Protein AF-K0TAA3-F1 (afdb_monomer)

Radius of gyration: 16.88 Å; Cα contacts (8 Å, |Δi|>4): 228; chains: 1; bounding box: 40×30×52 Å

Mean predicted aligned error: 7.34 Å

Structure (mmCIF, N/CA/C/O backbone):
data_AF-K0TAA3-F1
#
_entry.id   AF-K0TAA3-F1
#
loop_
_atom_site.group_PDB
_atom_site.id
_atom_site.type_symbol
_atom_site.label_atom_id
_atom_site.label_alt_id
_atom_site.label_comp_id
_atom_site.label_asym_id
_atom_site.label_entity_id
_atom_site.label_seq_id
_atom_site.pdbx_PDB_ins_code
_atom_site.Cartn_x
_atom_site.Cartn_y
_atom_site.Cartn_z
_atom_site.occupancy
_atom_site.B_iso_or_equiv
_atom_site.auth_seq_id
_atom_site.auth_comp_id
_atom_site.auth_asym_id
_atom_site.auth_atom_id
_atom_site.pdbx_PDB_model_num
ATOM 1 N N . MET A 1 1 ? 3.401 -9.606 -0.249 1.00 56.94 1 MET A N 1
ATOM 2 C CA . MET A 1 1 ? 2.673 -8.506 -0.914 1.00 56.94 1 MET A CA 1
ATOM 3 C C . MET A 1 1 ? 1.680 -9.134 -1.878 1.00 56.94 1 MET A C 1
ATOM 5 O O . MET A 1 1 ? 2.096 -9.974 -2.667 1.00 56.94 1 MET A O 1
ATOM 9 N N . SER A 1 2 ? 0.386 -8.831 -1.753 1.00 67.56 2 SER A N 1
ATOM 10 C CA . SER A 1 2 ? -0.651 -9.398 -2.630 1.00 67.56 2 SER A CA 1
ATOM 11 C C . SER A 1 2 ? -0.690 -8.678 -3.991 1.00 67.56 2 SER A C 1
ATOM 13 O O . SER A 1 2 ? -0.199 -7.553 -4.103 1.00 67.56 2 SER A O 1
ATOM 15 N N . ALA A 1 3 ? -1.288 -9.289 -5.022 1.00 72.00 3 ALA A N 1
ATOM 16 C CA . ALA A 1 3 ? -1.453 -8.650 -6.337 1.00 72.00 3 ALA A CA 1
ATOM 17 C C . ALA A 1 3 ? -2.306 -7.366 -6.267 1.00 72.00 3 ALA A C 1
ATOM 19 O O . ALA A 1 3 ? -2.017 -6.388 -6.953 1.00 72.00 3 ALA A O 1
ATOM 20 N N . SER A 1 4 ? -3.310 -7.338 -5.387 1.00 70.81 4 SER A N 1
ATOM 21 C CA . SER A 1 4 ? -4.139 -6.155 -5.133 1.00 70.81 4 SER A CA 1
ATOM 22 C C . SER A 1 4 ? -3.313 -5.013 -4.539 1.00 70.81 4 SER A C 1
ATOM 24 O O . SER A 1 4 ? -3.381 -3.885 -5.016 1.00 70.81 4 SER A O 1
ATOM 26 N N . THR A 1 5 ? -2.474 -5.323 -3.546 1.00 76.44 5 THR A N 1
ATOM 27 C CA . THR A 1 5 ? -1.552 -4.367 -2.913 1.00 76.44 5 THR A CA 1
ATOM 28 C C . THR A 1 5 ? -0.568 -3.788 -3.926 1.00 76.44 5 THR A C 1
ATOM 30 O O . THR A 1 5 ? -0.283 -2.595 -3.902 1.00 76.44 5 THR A O 1
ATOM 33 N N . LEU A 1 6 ? -0.071 -4.619 -4.851 1.00 79.75 6 LEU A N 1
ATOM 34 C CA . LEU A 1 6 ? 0.809 -4.158 -5.917 1.00 79.75 6 LEU A CA 1
ATOM 35 C C . LEU A 1 6 ? 0.118 -3.058 -6.729 1.00 79.75 6 LEU A C 1
ATOM 37 O O . LEU A 1 6 ? 0.614 -1.939 -6.756 1.00 79.75 6 LEU A O 1
ATOM 41 N N . LEU A 1 7 ? -1.053 -3.332 -7.306 1.00 81.12 7 LEU A N 1
ATOM 42 C CA . LEU A 1 7 ? -1.786 -2.364 -8.129 1.00 81.12 7 LEU A CA 1
ATOM 43 C C . LEU A 1 7 ? -2.134 -1.078 -7.361 1.00 81.12 7 LEU A C 1
ATOM 45 O O . LEU A 1 7 ? -1.919 0.025 -7.864 1.00 81.12 7 LEU A O 1
ATOM 49 N N . LEU A 1 8 ? -2.629 -1.210 -6.129 1.00 81.94 8 LEU A N 1
ATOM 50 C CA . LEU A 1 8 ? -3.024 -0.071 -5.298 1.00 81.94 8 LEU A CA 1
ATOM 51 C C . LEU A 1 8 ? -1.825 0.799 -4.896 1.00 81.94 8 LEU A C 1
ATOM 53 O O . LEU A 1 8 ? -1.951 2.023 -4.854 1.00 81.94 8 LEU A O 1
ATOM 57 N N . SER A 1 9 ? -0.644 0.206 -4.687 1.00 80.44 9 SER A N 1
ATOM 58 C CA . SER A 1 9 ? 0.588 0.954 -4.402 1.00 80.44 9 SER A CA 1
ATOM 59 C C . SER A 1 9 ? 1.057 1.844 -5.562 1.00 80.44 9 SER A C 1
ATOM 61 O O . SER A 1 9 ? 1.740 2.836 -5.319 1.00 80.44 9 SER A O 1
ATOM 63 N N . TRP A 1 10 ? 0.657 1.535 -6.800 1.00 84.12 10 TRP A N 1
ATOM 64 C CA . TRP A 1 10 ? 0.881 2.360 -7.999 1.00 84.12 10 TRP A CA 1
ATOM 65 C C . TRP A 1 10 ? -0.264 3.347 -8.274 1.00 84.12 10 TRP A C 1
ATOM 67 O O . TRP A 1 10 ? -0.321 3.952 -9.341 1.00 84.12 10 TRP A O 1
ATOM 77 N N . GLY A 1 11 ? -1.198 3.507 -7.333 1.00 81.31 11 GLY A N 1
ATOM 78 C CA . GLY A 1 11 ? -2.302 4.453 -7.469 1.00 81.31 11 GLY A CA 1
ATOM 79 C C . GLY A 1 11 ? -3.459 3.960 -8.338 1.00 81.31 11 GLY A C 1
ATOM 80 O O . GLY A 1 11 ? -4.275 4.782 -8.756 1.00 81.31 11 GLY A O 1
ATOM 81 N N . ALA A 1 12 ? -3.576 2.650 -8.597 1.00 81.25 12 ALA A N 1
ATOM 82 C CA . ALA A 1 12 ? -4.700 2.103 -9.357 1.00 81.25 12 ALA A CA 1
ATOM 83 C C . ALA A 1 12 ? -6.052 2.551 -8.765 1.00 81.25 12 ALA A C 1
ATOM 85 O O . ALA A 1 12 ? -6.348 2.325 -7.591 1.00 81.25 12 ALA A O 1
ATOM 86 N N . GLY A 1 13 ? -6.877 3.188 -9.597 1.00 64.94 13 GLY A N 1
ATOM 87 C CA . GLY A 1 13 ? -8.195 3.718 -9.239 1.00 64.94 13 GLY A CA 1
ATOM 88 C C . GLY A 1 13 ? -9.339 2.813 -9.686 1.00 64.94 13 GLY A C 1
ATOM 89 O O . GLY A 1 13 ? -10.275 3.293 -10.319 1.00 64.94 13 GLY A O 1
ATOM 90 N N . CYS A 1 14 ? -9.254 1.500 -9.436 1.00 58.62 14 CYS A N 1
ATOM 91 C CA . CYS A 1 14 ? -10.382 0.603 -9.718 1.00 58.62 14 CYS A CA 1
ATOM 92 C C . CYS A 1 14 ? -11.631 1.103 -8.971 1.00 58.62 14 CYS A C 1
ATOM 94 O O . CYS A 1 14 ? -11.485 1.691 -7.901 1.00 58.62 14 CYS A O 1
ATOM 96 N N . SER A 1 15 ? -12.842 0.871 -9.498 1.00 65.50 15 SER A N 1
ATOM 97 C CA . SER A 1 15 ? -14.088 1.176 -8.780 1.00 65.50 15 SER A CA 1
ATOM 98 C C . SER A 1 15 ? -14.136 0.340 -7.498 1.00 65.50 15 SER A C 1
ATOM 100 O O . SER A 1 15 ? -14.584 -0.814 -7.516 1.00 65.50 15 SER A O 1
ATOM 102 N N . THR A 1 16 ? -13.604 0.903 -6.416 1.00 68.62 16 THR A N 1
ATOM 103 C CA . THR A 1 16 ? -13.338 0.227 -5.145 1.00 68.62 16 THR A CA 1
ATOM 104 C C . THR A 1 16 ? -14.608 -0.392 -4.589 1.00 68.62 16 THR A C 1
ATOM 106 O O . THR A 1 16 ? -14.572 -1.527 -4.140 1.00 68.62 16 THR A O 1
ATOM 109 N N . GLU A 1 17 ? -15.752 0.267 -4.775 1.00 74.56 17 GLU A N 1
ATOM 110 C CA . GLU A 1 17 ? -17.078 -0.213 -4.374 1.00 74.56 17 GLU A CA 1
ATOM 111 C C . GLU A 1 17 ? -17.454 -1.565 -5.003 1.00 74.56 17 GLU A C 1
ATOM 113 O O . GLU A 1 17 ? -17.887 -2.488 -4.309 1.00 74.56 17 GLU A O 1
ATOM 118 N N . LYS A 1 18 ? -17.260 -1.724 -6.321 1.00 82.25 18 LYS A N 1
ATOM 119 C CA . LYS A 1 18 ? -17.563 -2.991 -7.011 1.00 82.25 18 LYS A CA 1
ATOM 120 C C . LYS A 1 18 ? -16.592 -4.085 -6.580 1.00 82.25 18 LYS A C 1
ATOM 122 O O . LYS A 1 18 ? -17.012 -5.213 -6.335 1.00 82.25 18 LYS A O 1
ATOM 127 N N . ALA A 1 19 ? -15.307 -3.749 -6.464 1.00 82.94 19 ALA A N 1
ATOM 128 C CA . ALA A 1 19 ? -14.276 -4.694 -6.050 1.00 82.94 19 ALA A CA 1
ATOM 129 C C . ALA A 1 19 ? -14.473 -5.156 -4.593 1.00 82.94 19 ALA A C 1
ATOM 131 O O . ALA A 1 19 ? -14.373 -6.350 -4.315 1.00 82.94 19 ALA A O 1
ATOM 132 N N . ALA A 1 20 ? -14.827 -4.241 -3.688 1.00 85.62 20 ALA A N 1
ATOM 133 C CA . ALA A 1 20 ? -15.143 -4.533 -2.295 1.00 85.62 20 ALA A CA 1
ATOM 134 C C . ALA A 1 20 ? -16.411 -5.386 -2.182 1.00 85.62 20 ALA A C 1
ATOM 136 O O . ALA A 1 20 ? -16.423 -6.375 -1.452 1.00 85.62 20 ALA A O 1
ATOM 137 N N . SER A 1 21 ? -17.458 -5.072 -2.953 1.00 87.50 21 SER A N 1
ATOM 138 C CA . SER A 1 21 ? -18.682 -5.882 -3.004 1.00 87.50 21 SER A CA 1
ATOM 139 C C . SER A 1 21 ? -18.395 -7.327 -3.428 1.00 87.50 21 SER A C 1
ATOM 141 O O . SER A 1 21 ? -18.768 -8.264 -2.720 1.00 87.50 21 SER A O 1
ATOM 143 N N . VAL A 1 22 ? -17.638 -7.521 -4.515 1.00 89.31 22 VAL A N 1
ATOM 144 C CA . VAL A 1 22 ? -17.210 -8.858 -4.960 1.00 89.31 22 VAL A CA 1
ATOM 145 C C . VAL A 1 22 ? -16.366 -9.552 -3.889 1.00 89.31 22 VAL A C 1
ATOM 147 O O . VAL A 1 22 ? -16.587 -10.727 -3.605 1.00 89.31 22 VAL A O 1
ATOM 150 N N . ALA A 1 23 ? -15.436 -8.836 -3.249 1.00 89.44 23 ALA A N 1
ATOM 151 C CA . ALA A 1 23 ? -14.621 -9.392 -2.174 1.00 89.44 23 ALA A CA 1
ATOM 152 C C . ALA A 1 23 ? -15.481 -9.903 -1.004 1.00 89.44 23 ALA A C 1
ATOM 154 O O . ALA A 1 23 ? -15.246 -11.020 -0.545 1.00 89.44 23 ALA A O 1
ATOM 155 N N . ARG A 1 24 ? -16.519 -9.161 -0.583 1.00 92.19 24 ARG A N 1
ATOM 156 C CA . ARG A 1 24 ? -17.460 -9.607 0.464 1.00 92.19 24 ARG A CA 1
ATOM 157 C C . ARG A 1 24 ? -18.240 -10.851 0.048 1.00 92.19 24 ARG A C 1
ATOM 159 O O . ARG A 1 24 ? -18.312 -11.794 0.828 1.00 92.19 24 ARG A O 1
ATOM 166 N N . VAL A 1 25 ? -18.770 -10.888 -1.178 1.00 93.19 25 VAL A N 1
ATOM 167 C CA . VAL A 1 25 ? -19.497 -12.062 -1.704 1.00 93.19 25 VAL A CA 1
ATOM 168 C C . VAL A 1 25 ? -18.602 -13.305 -1.727 1.00 93.19 25 VAL A C 1
ATOM 170 O O . VAL A 1 25 ? -19.052 -14.403 -1.417 1.00 93.19 25 VAL A O 1
ATOM 173 N N . CYS A 1 26 ? -17.314 -13.138 -2.029 1.00 91.44 26 CYS A N 1
ATOM 174 C CA . CYS A 1 26 ? -16.328 -14.217 -1.981 1.00 91.44 26 CYS A CA 1
ATOM 175 C C . CYS A 1 26 ? -15.791 -14.524 -0.567 1.00 91.44 26 CYS A C 1
ATOM 177 O O . CYS A 1 26 ? -14.852 -15.311 -0.449 1.00 91.44 26 CYS A O 1
ATOM 179 N N . GLY A 1 27 ? -16.316 -13.895 0.491 1.00 91.44 27 GLY A N 1
ATOM 180 C CA . GLY A 1 27 ? -15.871 -14.093 1.876 1.00 91.44 27 GLY A CA 1
ATOM 181 C C . GLY A 1 27 ? -14.498 -13.493 2.210 1.00 91.44 27 GLY A C 1
ATOM 182 O O . GLY A 1 27 ? -13.913 -13.822 3.238 1.00 91.44 27 GLY A O 1
ATOM 183 N N . LYS A 1 28 ? -13.958 -12.611 1.361 1.00 89.94 28 LYS A N 1
ATOM 184 C CA . LYS A 1 28 ? -12.665 -11.932 1.554 1.00 89.94 28 LYS A CA 1
ATOM 185 C C . LYS A 1 28 ? -12.855 -10.598 2.278 1.00 89.94 28 LYS A C 1
ATOM 187 O O . LYS A 1 28 ? -12.633 -9.534 1.701 1.00 89.94 28 LYS A O 1
ATOM 192 N N . TYR A 1 29 ? -13.279 -10.661 3.536 1.00 90.06 29 TYR A N 1
ATOM 193 C CA . TYR A 1 29 ? -13.631 -9.476 4.328 1.00 90.06 29 TYR A CA 1
ATOM 194 C C . TYR A 1 29 ? -12.455 -8.523 4.562 1.00 90.06 29 TYR A C 1
ATOM 196 O O . TYR A 1 29 ? -12.627 -7.320 4.414 1.00 90.06 29 TYR A O 1
ATOM 204 N N . GLU A 1 30 ? -11.252 -9.039 4.829 1.00 88.06 30 GLU A N 1
ATOM 205 C CA . GLU A 1 30 ? -10.049 -8.206 4.995 1.00 88.06 30 GLU A CA 1
ATOM 206 C C . GLU A 1 30 ? -9.759 -7.372 3.741 1.00 88.06 30 GLU A C 1
ATOM 208 O O . GLU A 1 30 ? -9.522 -6.170 3.825 1.00 88.06 30 GLU A O 1
ATOM 213 N N . LEU A 1 31 ? -9.853 -7.992 2.559 1.00 87.38 31 LEU A N 1
ATOM 214 C CA . LEU A 1 31 ? -9.668 -7.298 1.286 1.00 87.38 31 LEU A CA 1
ATOM 215 C C . LEU A 1 31 ? -10.790 -6.288 1.025 1.00 87.38 31 LEU A C 1
ATOM 217 O O . LEU A 1 31 ? -10.520 -5.222 0.483 1.00 87.38 31 LEU A O 1
ATOM 221 N N . ALA A 1 32 ? -12.033 -6.605 1.392 1.00 90.31 32 ALA A N 1
ATOM 222 C CA . ALA A 1 32 ? -13.142 -5.667 1.267 1.00 90.31 32 ALA A CA 1
ATOM 223 C C . ALA A 1 32 ? -12.922 -4.426 2.143 1.00 90.31 32 ALA A C 1
ATOM 225 O O . ALA A 1 32 ? -12.941 -3.318 1.620 1.00 90.31 32 ALA A O 1
ATOM 226 N N . ASN A 1 33 ? -12.603 -4.623 3.425 1.00 90.81 33 ASN A N 1
ATOM 227 C CA . ASN A 1 33 ? -12.309 -3.541 4.366 1.00 90.81 33 ASN A CA 1
ATOM 228 C C . ASN A 1 33 ? -11.135 -2.682 3.882 1.00 90.81 33 ASN A C 1
ATOM 230 O O . ASN A 1 33 ? -11.181 -1.457 3.961 1.00 90.81 33 ASN A O 1
ATOM 234 N N . LEU A 1 34 ? -10.097 -3.323 3.337 1.00 89.31 34 LEU A N 1
ATOM 235 C CA . LEU A 1 34 ? -8.962 -2.633 2.740 1.00 89.31 34 LEU A CA 1
ATOM 236 C C . LEU A 1 34 ? -9.394 -1.756 1.555 1.00 89.31 34 LEU A C 1
ATOM 238 O O . LEU A 1 34 ? -8.986 -0.604 1.470 1.00 89.31 34 LEU A O 1
ATOM 242 N N . LEU A 1 35 ? -10.232 -2.281 0.659 1.00 88.31 35 LEU A N 1
ATOM 243 C CA . LEU A 1 35 ? -10.714 -1.560 -0.524 1.00 88.31 35 LEU A CA 1
ATOM 244 C C . LEU A 1 35 ? -11.693 -0.424 -0.193 1.00 88.31 35 LEU A C 1
ATOM 246 O O . LEU A 1 35 ? -11.730 0.554 -0.935 1.00 88.31 35 LEU A O 1
ATOM 250 N N . ASP A 1 36 ? -12.479 -0.547 0.880 1.00 89.19 36 ASP A N 1
ATOM 251 C CA . ASP A 1 36 ? -13.381 0.517 1.343 1.00 89.19 36 ASP A CA 1
ATOM 252 C C . ASP A 1 36 ? -12.623 1.670 2.017 1.00 89.19 36 ASP A C 1
ATOM 254 O O . ASP A 1 36 ? -13.100 2.804 2.046 1.00 89.19 36 ASP A O 1
ATOM 258 N N . SER A 1 37 ? -11.450 1.381 2.584 1.00 90.56 37 SER A N 1
ATOM 259 C CA . SER A 1 37 ? -10.626 2.371 3.271 1.00 90.56 37 SER A CA 1
ATOM 260 C C . SER A 1 37 ? -9.858 3.260 2.285 1.00 90.56 37 SER A C 1
ATOM 262 O O . SER A 1 37 ? -9.405 2.810 1.232 1.00 90.56 37 SER A O 1
ATOM 264 N N . GLU A 1 38 ? -9.661 4.534 2.633 1.00 90.50 38 GLU A N 1
ATOM 265 C CA . GLU A 1 38 ? -9.013 5.508 1.743 1.00 90.50 38 GLU A CA 1
ATOM 266 C C . GLU A 1 38 ? -7.579 5.101 1.364 1.00 90.50 38 GLU A C 1
ATOM 268 O O . GLU A 1 38 ? -7.176 5.215 0.199 1.00 90.50 38 GLU A O 1
ATOM 273 N N . LEU A 1 39 ? -6.812 4.612 2.344 1.00 92.81 39 LEU A N 1
ATOM 274 C CA . LEU A 1 39 ? -5.386 4.314 2.199 1.00 92.81 39 LEU A CA 1
ATOM 275 C C . LEU A 1 39 ? -5.085 2.821 2.048 1.00 92.81 39 LEU A C 1
ATOM 277 O O . LEU A 1 39 ? -3.932 2.458 1.822 1.00 92.81 39 LEU A O 1
ATOM 281 N N . GLY A 1 40 ? -6.089 1.949 2.138 1.00 91.25 40 GLY A N 1
ATOM 282 C CA . GLY A 1 40 ? -5.880 0.508 2.113 1.00 91.25 40 GLY A CA 1
ATOM 283 C C . GLY A 1 40 ? -5.229 0.020 0.821 1.00 91.25 40 GLY A C 1
ATOM 284 O O . GLY A 1 40 ? -5.610 0.378 -0.292 1.00 91.25 40 GLY A O 1
ATOM 285 N N . GLY A 1 41 ? -4.187 -0.791 0.975 1.00 88.69 41 GLY A N 1
ATOM 286 C CA . GLY A 1 41 ? -3.355 -1.322 -0.099 1.00 88.69 41 GLY A CA 1
ATOM 287 C C . GLY A 1 41 ? -2.444 -0.287 -0.759 1.00 88.69 41 GLY A C 1
ATOM 288 O O . GLY A 1 41 ? -1.615 -0.661 -1.590 1.00 88.69 41 GLY A O 1
ATOM 289 N N . ARG A 1 42 ? -2.572 1.000 -0.417 1.00 90.81 42 ARG A N 1
ATOM 290 C CA . ARG A 1 42 ? -1.788 2.076 -1.020 1.00 90.81 42 ARG A CA 1
ATOM 291 C C . ARG A 1 42 ? -0.440 2.221 -0.335 1.00 90.81 42 ARG A C 1
ATOM 293 O O . ARG A 1 42 ? -0.249 1.879 0.835 1.00 90.81 42 ARG A O 1
ATOM 300 N N . ARG A 1 43 ? 0.498 2.797 -1.082 1.00 93.25 43 ARG A N 1
ATOM 301 C CA . ARG A 1 43 ? 1.766 3.258 -0.531 1.00 93.25 43 ARG A CA 1
ATOM 302 C C . ARG A 1 43 ? 1.573 4.631 0.104 1.00 93.25 43 ARG A C 1
ATOM 304 O O . ARG A 1 43 ? 0.919 5.513 -0.455 1.00 93.25 43 ARG A O 1
ATOM 311 N N . CYS A 1 44 ? 2.143 4.788 1.286 1.00 94.88 44 CYS A N 1
ATOM 312 C CA . CYS A 1 44 ? 2.036 5.976 2.111 1.00 94.88 44 CYS A CA 1
ATOM 313 C C . CYS A 1 44 ? 3.413 6.400 2.623 1.00 94.88 44 CYS A C 1
ATOM 315 O O . CYS A 1 44 ? 4.347 5.603 2.724 1.00 94.88 44 CYS A O 1
ATOM 317 N N . GLU A 1 45 ? 3.521 7.668 2.981 1.00 95.06 45 GLU A N 1
ATOM 318 C CA . GLU A 1 45 ? 4.606 8.236 3.763 1.00 95.06 45 GLU A CA 1
ATOM 319 C C . GLU A 1 45 ? 4.132 8.435 5.203 1.00 95.06 45 GLU A C 1
ATOM 321 O O . GLU A 1 45 ? 3.023 8.924 5.429 1.00 95.06 45 GLU A O 1
ATOM 326 N N . ILE A 1 46 ? 4.963 8.049 6.170 1.00 96.38 46 ILE A N 1
ATOM 327 C CA . ILE A 1 46 ? 4.675 8.264 7.589 1.00 96.38 46 ILE A CA 1
ATOM 328 C C . ILE A 1 46 ? 4.934 9.736 7.913 1.00 96.38 46 ILE A C 1
ATOM 330 O O . ILE A 1 46 ? 6.018 10.259 7.647 1.00 96.38 46 ILE A O 1
ATOM 334 N N . VAL A 1 47 ? 3.941 10.392 8.506 1.00 96.75 47 VAL A N 1
ATOM 335 C CA . VAL A 1 47 ? 3.988 11.802 8.899 1.00 96.75 47 VAL A CA 1
ATOM 336 C C . VAL A 1 47 ? 3.501 11.979 10.336 1.00 96.75 47 VAL A C 1
ATOM 338 O O . VAL A 1 47 ? 2.741 11.166 10.855 1.00 96.75 47 VAL A O 1
ATOM 341 N N . ASN A 1 48 ? 3.917 13.065 10.990 1.00 95.44 48 ASN A N 1
ATOM 342 C CA . ASN A 1 48 ? 3.410 13.482 12.304 1.00 95.44 48 ASN A CA 1
ATOM 343 C C . ASN A 1 48 ? 3.481 12.409 13.415 1.00 95.44 48 ASN A C 1
ATOM 345 O O . ASN A 1 48 ? 2.720 12.466 14.382 1.00 95.44 48 ASN A O 1
ATOM 349 N N . LEU A 1 49 ? 4.381 11.425 13.311 1.00 94.94 49 LEU A N 1
ATOM 350 C CA . LEU A 1 49 ? 4.529 10.381 14.319 1.00 94.94 49 LEU A CA 1
ATOM 351 C C . LEU A 1 49 ? 5.429 10.872 15.458 1.00 94.94 49 LEU A C 1
ATOM 353 O O . LEU A 1 49 ? 6.652 10.896 15.334 1.00 94.94 49 LEU A O 1
ATOM 357 N N . LEU A 1 50 ? 4.816 11.262 16.576 1.00 93.19 50 LEU A N 1
ATOM 358 C CA . LEU A 1 50 ? 5.531 11.830 17.727 1.00 93.19 50 LEU A CA 1
ATOM 359 C C . LEU A 1 50 ? 6.290 10.783 18.548 1.00 93.19 50 LEU A C 1
ATOM 361 O O . LEU A 1 50 ? 7.359 11.072 19.073 1.00 93.19 50 LEU A O 1
ATOM 365 N N . ALA A 1 51 ? 5.751 9.566 18.660 1.00 93.50 51 ALA A N 1
ATOM 366 C CA . ALA A 1 51 ? 6.349 8.509 19.478 1.00 93.50 51 ALA A CA 1
ATOM 367 C C . ALA A 1 51 ? 7.669 7.968 18.900 1.00 93.50 51 ALA A C 1
ATOM 369 O O . ALA A 1 51 ? 8.480 7.416 19.639 1.0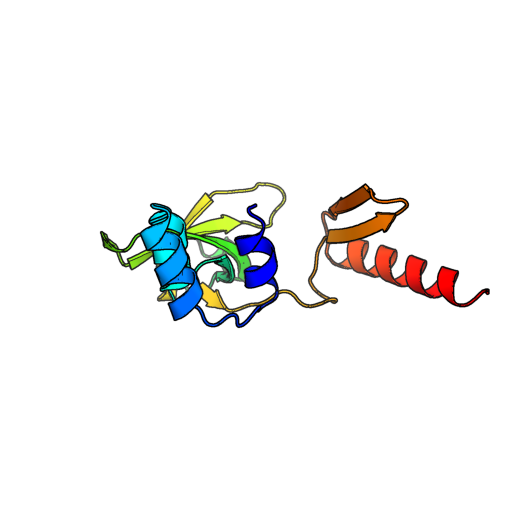0 93.50 51 ALA A O 1
ATOM 370 N N . ARG A 1 52 ? 7.847 8.085 17.577 1.00 93.69 52 ARG A N 1
ATOM 371 C CA . ARG A 1 52 ? 8.996 7.581 16.810 1.00 93.69 52 ARG A CA 1
ATOM 372 C C . ARG A 1 52 ? 9.313 8.530 15.651 1.00 93.69 52 ARG A C 1
ATOM 374 O O . ARG A 1 52 ? 9.007 8.215 14.495 1.00 93.69 52 ARG A O 1
ATOM 381 N N . PRO A 1 53 ? 9.850 9.727 15.944 1.00 94.00 53 PRO A N 1
ATOM 382 C CA . PRO A 1 53 ? 10.053 10.763 14.939 1.00 94.00 53 PRO A CA 1
ATOM 383 C C . PRO A 1 53 ? 11.025 10.352 13.826 1.00 94.00 53 PRO A C 1
ATOM 385 O O . PRO A 1 53 ? 10.927 10.871 12.718 1.00 94.00 53 PRO A O 1
ATOM 388 N N . GLU A 1 54 ? 11.913 9.390 14.080 1.00 92.81 54 GLU A N 1
ATOM 389 C CA . GLU A 1 54 ? 12.857 8.815 13.117 1.00 92.81 54 GLU A CA 1
ATOM 390 C C . GLU A 1 54 ? 12.190 8.070 11.948 1.00 92.81 54 GLU A C 1
ATOM 392 O O . GLU A 1 54 ? 12.824 7.825 10.917 1.00 92.81 54 GLU A O 1
ATOM 397 N N . LEU A 1 55 ? 10.913 7.702 12.101 1.00 93.25 55 LEU A N 1
ATOM 398 C CA . LEU A 1 55 ? 10.122 7.057 11.056 1.00 93.25 55 LEU A CA 1
ATOM 399 C C . LEU A 1 55 ? 9.425 8.061 10.131 1.00 93.25 55 LEU A C 1
ATOM 401 O O . LEU A 1 55 ? 8.961 7.663 9.063 1.00 93.25 55 LEU A O 1
ATOM 405 N N . ASN A 1 56 ? 9.358 9.344 10.497 1.00 94.69 56 ASN A N 1
ATOM 406 C CA . ASN A 1 56 ? 8.751 10.357 9.638 1.00 94.69 56 ASN A CA 1
ATOM 407 C C . ASN A 1 56 ? 9.537 10.494 8.322 1.00 94.69 56 ASN A C 1
ATOM 409 O O . ASN A 1 56 ? 10.769 10.471 8.304 1.00 94.69 56 ASN A O 1
ATOM 413 N N . GLY A 1 57 ? 8.816 10.603 7.207 1.00 92.31 57 GLY A N 1
ATOM 414 C CA . GLY A 1 57 ? 9.381 10.619 5.854 1.00 92.31 57 GLY A CA 1
ATOM 415 C C . GLY A 1 57 ? 9.733 9.236 5.289 1.00 92.31 57 GLY A C 1
ATOM 416 O O . GLY A 1 57 ? 10.128 9.128 4.126 1.00 92.31 57 GLY A O 1
ATOM 417 N N . LYS A 1 58 ? 9.602 8.153 6.072 1.00 91.69 58 LYS A N 1
ATOM 418 C CA . LYS A 1 58 ? 9.759 6.783 5.562 1.00 91.69 58 LYS A CA 1
ATOM 419 C C . LYS A 1 58 ? 8.499 6.333 4.831 1.00 91.69 58 LYS A C 1
ATOM 421 O O . LYS A 1 58 ? 7.385 6.718 5.180 1.00 91.69 58 LYS A O 1
ATOM 426 N N . THR A 1 59 ? 8.688 5.477 3.829 1.00 92.31 59 THR A N 1
ATOM 427 C CA . THR A 1 59 ? 7.593 4.927 3.029 1.00 92.31 59 THR A CA 1
ATOM 428 C C . THR A 1 59 ? 7.164 3.556 3.535 1.00 92.31 59 THR A C 1
ATOM 430 O O . THR A 1 59 ? 7.972 2.743 3.998 1.00 92.31 59 THR A O 1
ATOM 433 N N . CYS A 1 60 ? 5.864 3.315 3.458 1.00 93.06 60 CYS A N 1
ATOM 434 C CA . CYS A 1 60 ? 5.213 2.099 3.911 1.00 93.06 60 CYS A CA 1
ATOM 435 C C . CYS A 1 60 ? 4.037 1.747 3.000 1.00 93.06 60 CYS A C 1
ATOM 437 O O . CYS A 1 60 ? 3.590 2.563 2.194 1.00 93.06 60 CYS A O 1
ATOM 439 N N . VAL A 1 61 ? 3.538 0.525 3.127 1.00 93.31 61 VAL A N 1
ATOM 440 C CA . VAL A 1 61 ? 2.335 0.061 2.435 1.00 93.31 61 VAL A CA 1
ATOM 441 C C . VAL A 1 61 ? 1.302 -0.321 3.479 1.00 93.31 61 VAL A C 1
ATOM 443 O O . VAL A 1 61 ? 1.629 -1.063 4.400 1.00 93.31 61 VAL A O 1
ATOM 446 N N . ALA A 1 62 ? 0.078 0.191 3.356 1.00 94.50 62 ALA A N 1
ATOM 447 C CA . ALA A 1 62 ? -1.025 -0.165 4.243 1.00 94.50 62 ALA A CA 1
ATOM 448 C C . ALA A 1 62 ? -1.605 -1.518 3.823 1.00 94.50 62 ALA A C 1
ATOM 450 O O . ALA A 1 62 ? -2.450 -1.591 2.937 1.00 94.50 62 ALA A O 1
ATOM 451 N N . ASP A 1 63 ? -1.110 -2.602 4.410 1.00 91.56 6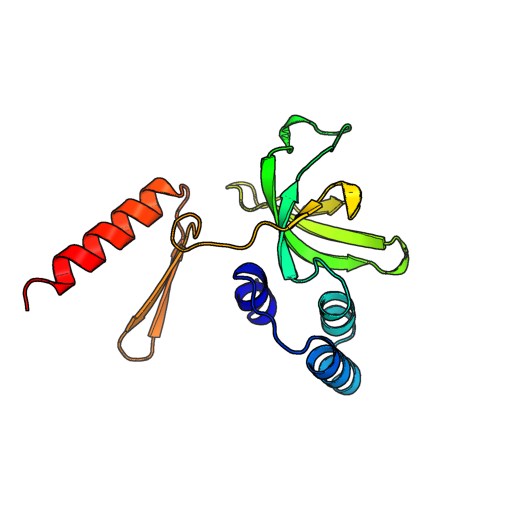3 ASP A N 1
ATOM 452 C CA . ASP A 1 63 ? -1.488 -3.962 4.017 1.00 91.56 63 ASP A CA 1
ATOM 453 C C . ASP A 1 63 ? -2.862 -4.377 4.556 1.00 91.56 63 ASP A C 1
ATOM 455 O O . ASP A 1 63 ? -3.545 -5.181 3.924 1.00 91.56 63 ASP A O 1
ATOM 459 N N . GLU A 1 64 ? -3.266 -3.829 5.704 1.00 92.88 64 GLU A N 1
ATOM 460 C CA . GLU A 1 64 ? -4.507 -4.177 6.398 1.00 92.88 64 GLU A CA 1
ATOM 461 C C . GLU A 1 64 ? -5.156 -2.918 6.986 1.00 92.88 64 GLU A C 1
ATOM 463 O O . GLU A 1 64 ? -4.456 -2.028 7.481 1.00 92.88 64 GLU A O 1
ATOM 468 N N . TYR A 1 65 ? -6.488 -2.865 6.967 1.00 94.94 65 TYR A N 1
ATOM 469 C CA . TYR A 1 65 ? -7.272 -1.844 7.658 1.00 94.94 65 TYR A CA 1
ATOM 470 C C . TYR A 1 65 ? -8.062 -2.485 8.802 1.00 94.94 65 TYR A C 1
ATOM 472 O O . TYR A 1 65 ? -8.783 -3.461 8.593 1.00 94.94 65 TYR A O 1
ATOM 480 N N . LEU A 1 66 ? -7.911 -1.925 10.002 1.00 94.81 66 LEU A N 1
ATOM 481 C CA . LEU A 1 66 ? -8.556 -2.348 11.240 1.00 94.81 66 LEU A CA 1
ATOM 482 C C . LEU A 1 66 ? -9.736 -1.402 11.522 1.00 94.81 66 LEU A C 1
ATOM 484 O O . LEU A 1 66 ? -9.523 -0.317 12.074 1.00 94.81 66 LEU A O 1
ATOM 488 N N . PRO A 1 67 ? -10.975 -1.768 11.142 1.00 92.56 67 PRO A N 1
ATOM 489 C CA . PRO A 1 67 ? -12.123 -0.867 11.246 1.00 92.56 67 PRO A CA 1
ATOM 490 C C . PRO A 1 67 ? -12.485 -0.524 12.697 1.00 92.56 67 PRO A C 1
ATOM 492 O O . PRO A 1 67 ? -12.903 0.600 12.956 1.00 92.56 67 PRO A O 1
ATOM 495 N N . ASP A 1 68 ? -12.265 -1.444 13.641 1.00 94.00 68 ASP A N 1
ATOM 496 C CA . ASP A 1 68 ? -12.620 -1.259 15.057 1.00 94.00 68 ASP A CA 1
ATOM 497 C C . ASP A 1 68 ? -11.842 -0.118 15.728 1.00 94.00 68 ASP A C 1
ATOM 499 O O . ASP A 1 68 ? -12.357 0.552 16.621 1.00 94.00 68 ASP A O 1
ATOM 503 N N . SER A 1 69 ? -10.597 0.109 15.301 1.00 94.12 69 SER A N 1
ATOM 504 C CA . SER A 1 69 ? -9.724 1.162 15.828 1.00 94.12 69 SER A CA 1
ATOM 505 C C . SER A 1 69 ? -9.461 2.292 14.835 1.00 94.12 69 SER A C 1
ATOM 507 O O . SER A 1 69 ? -8.764 3.242 15.191 1.00 94.12 69 SER A O 1
ATOM 509 N N . ASN A 1 70 ? -10.005 2.204 13.613 1.00 95.12 70 ASN A N 1
ATOM 510 C CA . ASN A 1 70 ? -9.686 3.084 12.487 1.00 95.12 70 ASN A CA 1
ATOM 511 C C . ASN A 1 70 ? -8.164 3.239 12.302 1.00 95.12 70 ASN A C 1
ATOM 513 O O . ASN A 1 70 ? -7.625 4.345 12.300 1.00 95.12 70 ASN A O 1
ATOM 517 N N . GLN A 1 71 ? -7.449 2.117 12.221 1.00 96.75 71 GLN A N 1
ATOM 518 C CA . GLN A 1 71 ? -5.990 2.089 12.077 1.00 96.75 71 GLN A CA 1
ATOM 519 C C . GLN A 1 71 ? -5.568 1.212 10.908 1.00 96.75 71 GLN A C 1
ATOM 521 O O . GLN A 1 71 ? -6.281 0.304 10.488 1.00 96.75 71 GLN A O 1
ATOM 526 N N . TYR A 1 72 ? -4.364 1.458 10.410 1.00 96.50 72 TYR A N 1
ATOM 527 C CA . TYR A 1 72 ? -3.752 0.663 9.361 1.00 96.50 72 TYR A CA 1
ATOM 528 C C . TYR A 1 72 ? -2.577 -0.118 9.910 1.00 96.50 72 TYR A C 1
ATOM 530 O O . TYR A 1 72 ? -1.704 0.435 10.582 1.00 96.50 72 TYR A O 1
ATOM 538 N N . LYS A 1 73 ? -2.515 -1.396 9.552 1.00 95.81 73 LYS A N 1
ATOM 539 C CA . LYS A 1 73 ? -1.295 -2.177 9.689 1.00 95.81 73 LYS A CA 1
ATOM 540 C C . LYS A 1 73 ? -0.454 -1.936 8.448 1.00 95.81 73 LYS A C 1
ATOM 542 O O . LYS A 1 73 ? -0.859 -2.272 7.333 1.00 95.81 73 LYS A O 1
ATOM 547 N N . VAL A 1 74 ? 0.705 -1.328 8.645 1.00 94.94 74 VAL A N 1
ATOM 548 C CA . VAL A 1 74 ? 1.597 -0.940 7.560 1.00 94.94 74 VAL A CA 1
ATOM 549 C C . VAL A 1 74 ? 2.888 -1.741 7.606 1.00 94.94 74 VAL A C 1
ATOM 551 O O . VAL A 1 74 ? 3.445 -1.968 8.682 1.00 94.94 74 VAL A O 1
ATOM 554 N N . THR A 1 75 ? 3.399 -2.119 6.439 1.00 93.19 75 THR A N 1
ATOM 555 C CA . THR A 1 75 ? 4.746 -2.680 6.297 1.00 93.19 75 THR A CA 1
ATOM 556 C C . THR A 1 75 ? 5.697 -1.608 5.784 1.00 93.19 75 THR A C 1
ATOM 558 O O . THR A 1 75 ? 5.454 -0.987 4.748 1.00 93.19 75 THR A O 1
ATOM 561 N N . LEU A 1 76 ? 6.799 -1.388 6.503 1.00 91.44 76 LEU A N 1
ATOM 562 C CA . LEU A 1 76 ? 7.873 -0.486 6.091 1.00 91.44 76 LEU A CA 1
ATOM 563 C C . LEU A 1 76 ? 8.607 -1.037 4.865 1.00 91.44 76 LEU A C 1
ATOM 565 O O . LEU A 1 76 ? 8.936 -2.221 4.797 1.00 91.44 76 LEU A O 1
ATOM 569 N N . GLU A 1 77 ? 8.959 -0.158 3.929 1.00 84.75 77 GLU A N 1
ATOM 570 C CA . GLU A 1 77 ? 9.702 -0.531 2.716 1.00 84.75 77 GLU A CA 1
ATOM 571 C C . GLU A 1 77 ? 11.230 -0.459 2.892 1.00 84.75 77 GLU A C 1
ATOM 573 O O . GLU A 1 77 ? 11.974 -0.349 1.920 1.00 84.75 77 GLU A O 1
ATOM 578 N N . MET A 1 78 ? 11.712 -0.469 4.136 1.00 76.19 78 MET A N 1
ATOM 579 C CA . MET A 1 78 ? 13.138 -0.450 4.482 1.00 76.19 78 MET A CA 1
ATOM 580 C C . MET A 1 78 ? 13.720 -1.875 4.533 1.00 76.19 78 MET A C 1
ATOM 582 O O . MET A 1 78 ? 12.971 -2.849 4.592 1.00 76.19 78 MET A O 1
ATOM 586 N N . LYS A 1 79 ? 15.060 -2.002 4.563 1.00 68.00 79 LYS A N 1
ATOM 587 C CA . LYS A 1 79 ? 15.763 -3.300 4.685 1.00 68.00 79 LYS A CA 1
ATOM 588 C C . LYS A 1 79 ? 15.207 -4.168 5.816 1.00 68.00 79 LYS A C 1
ATOM 590 O O . LYS A 1 79 ? 14.957 -5.355 5.631 1.00 68.00 79 LYS A O 1
ATOM 595 N N . SER A 1 80 ? 14.967 -3.565 6.977 1.00 67.56 80 SER A N 1
ATOM 596 C CA . SER A 1 80 ? 14.183 -4.167 8.048 1.00 67.56 80 SER A CA 1
ATOM 597 C C . SER A 1 80 ? 12.696 -3.939 7.762 1.00 67.56 80 SER A C 1
ATOM 599 O O . SER A 1 80 ? 12.148 -2.876 8.057 1.00 67.56 80 SER A O 1
ATOM 601 N N . LYS A 1 81 ? 12.038 -4.943 7.167 1.00 75.81 81 LYS A N 1
ATOM 602 C CA . LYS A 1 81 ? 10.583 -4.964 6.934 1.00 75.81 81 LYS A CA 1
ATOM 603 C C . LYS A 1 81 ? 9.835 -5.024 8.271 1.00 75.81 81 LYS A C 1
ATOM 605 O O . LYS A 1 81 ? 9.432 -6.090 8.725 1.00 75.81 81 LYS A O 1
ATOM 610 N N . GLY A 1 82 ? 9.719 -3.878 8.935 1.00 87.38 82 GLY A N 1
ATOM 611 C CA . GLY A 1 82 ? 8.969 -3.716 10.175 1.00 87.38 82 GLY A CA 1
ATOM 612 C C . GLY A 1 82 ? 7.481 -3.532 9.899 1.00 87.38 82 GLY A C 1
ATOM 613 O O . GLY A 1 82 ? 7.112 -2.835 8.955 1.00 87.38 82 GLY A O 1
ATOM 614 N N . VAL A 1 83 ? 6.640 -4.136 10.737 1.00 93.94 83 VAL A N 1
ATOM 615 C CA . VAL A 1 83 ? 5.189 -3.922 10.726 1.00 93.94 83 VAL A CA 1
ATOM 616 C C . VAL A 1 83 ? 4.828 -2.954 11.847 1.00 93.94 83 VAL A C 1
ATOM 618 O O . VAL A 1 83 ? 5.296 -3.113 12.975 1.00 93.94 83 VAL A O 1
ATOM 621 N N . LEU A 1 84 ? 4.005 -1.955 11.540 1.00 95.06 84 LEU A N 1
ATOM 622 C CA . LEU A 1 84 ? 3.513 -0.956 12.487 1.00 95.06 84 LEU A CA 1
ATOM 623 C C . LEU A 1 84 ? 1.996 -0.846 12.383 1.00 95.06 84 LEU A C 1
ATOM 625 O O . LEU A 1 84 ? 1.423 -1.161 11.345 1.00 95.06 84 LEU A O 1
ATOM 629 N N . VAL A 1 85 ? 1.358 -0.363 13.444 1.00 96.50 85 VAL A N 1
ATOM 630 C CA . VAL A 1 85 ? -0.059 0.007 13.431 1.00 96.50 85 VAL A CA 1
ATOM 631 C C . VAL A 1 85 ? -0.140 1.517 13.612 1.00 96.50 85 VAL A C 1
ATOM 633 O O . VAL A 1 85 ? 0.387 2.038 14.595 1.00 96.50 85 VAL A O 1
ATOM 636 N N . LEU A 1 86 ? -0.723 2.218 12.639 1.00 96.75 86 LEU A N 1
ATOM 637 C CA . LEU A 1 86 ? -0.725 3.680 12.563 1.00 96.75 86 LEU A CA 1
ATOM 638 C C . LEU A 1 86 ? -2.133 4.227 12.308 1.00 96.75 86 LEU A C 1
ATOM 640 O O . LEU A 1 86 ? -2.935 3.608 11.609 1.00 96.75 86 LEU A O 1
ATOM 644 N N . SER A 1 87 ? -2.412 5.407 12.865 1.00 96.25 87 SER A N 1
ATOM 645 C CA . SER A 1 87 ? -3.623 6.179 12.561 1.00 96.25 87 SER A CA 1
ATOM 646 C C . SER A 1 87 ? -3.564 6.734 11.128 1.00 96.25 87 SER A C 1
ATOM 648 O O . SER A 1 87 ? -2.462 7.042 10.659 1.00 96.25 87 SER A O 1
ATOM 650 N N . PRO A 1 88 ? -4.709 6.930 10.444 1.00 96.31 88 PRO A N 1
ATOM 651 C CA . PRO A 1 88 ? -4.783 7.687 9.197 1.00 96.31 88 PRO A CA 1
ATOM 652 C C . PRO A 1 88 ? -4.056 9.040 9.267 1.00 96.31 88 PRO A C 1
ATOM 654 O O . PRO A 1 88 ? -3.358 9.398 8.326 1.00 96.31 88 PRO A O 1
ATOM 657 N N . ASP A 1 89 ? -4.120 9.744 10.403 1.00 96.81 89 ASP A N 1
ATOM 658 C CA . ASP A 1 89 ? -3.453 11.047 10.596 1.00 96.81 89 ASP A CA 1
ATOM 659 C C . ASP A 1 89 ? -1.918 10.968 10.526 1.00 96.81 89 ASP A C 1
ATOM 661 O O . ASP A 1 89 ? -1.232 11.979 10.342 1.00 96.81 89 ASP A O 1
ATOM 665 N N . ASN A 1 90 ? -1.365 9.761 10.687 1.00 97.25 90 ASN A N 1
ATOM 666 C CA . ASN A 1 90 ? 0.063 9.498 10.572 1.00 97.25 90 ASN A CA 1
ATOM 667 C C . ASN A 1 90 ? 0.484 9.021 9.181 1.00 97.25 90 ASN A C 1
ATOM 669 O O . ASN A 1 90 ? 1.649 8.669 8.987 1.00 97.25 90 ASN A O 1
ATOM 673 N N . LEU A 1 91 ? -0.437 8.989 8.219 1.00 96.88 91 LEU A N 1
ATOM 674 C CA . LEU A 1 91 ? -0.200 8.475 6.881 1.00 96.88 91 LEU A CA 1
ATOM 675 C C . LEU A 1 91 ? -0.596 9.508 5.835 1.00 96.88 91 LEU A C 1
ATOM 677 O O . LEU A 1 91 ? -1.713 10.013 5.800 1.00 96.88 91 LEU A O 1
ATOM 681 N N . LYS A 1 92 ? 0.324 9.781 4.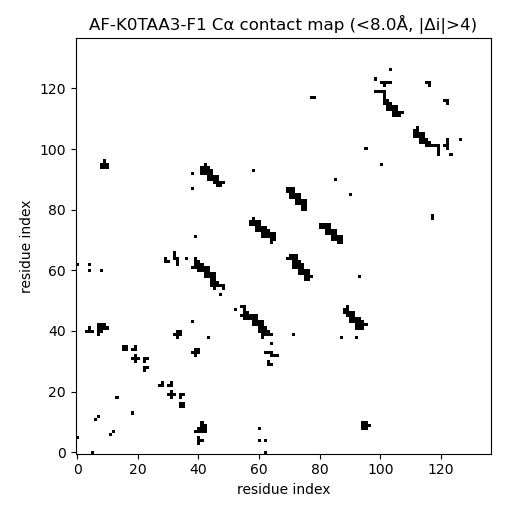916 1.00 96.31 92 LYS A N 1
ATOM 682 C CA . LYS A 1 92 ? 0.059 10.588 3.729 1.00 96.31 92 LYS A CA 1
ATOM 683 C C . LYS A 1 92 ?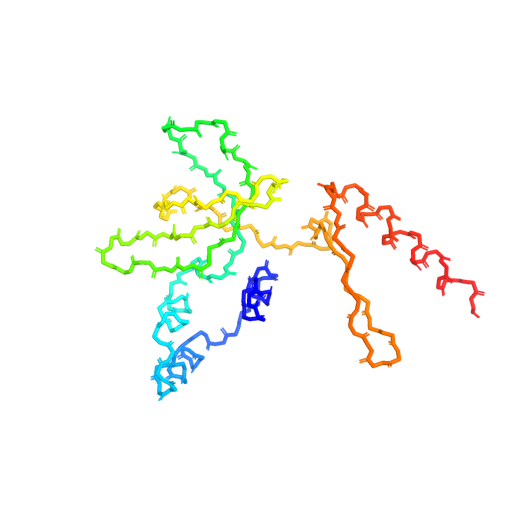 0.199 9.714 2.494 1.00 96.31 92 LYS A C 1
ATOM 685 O O . LYS A 1 92 ? 1.245 9.099 2.303 1.00 96.31 92 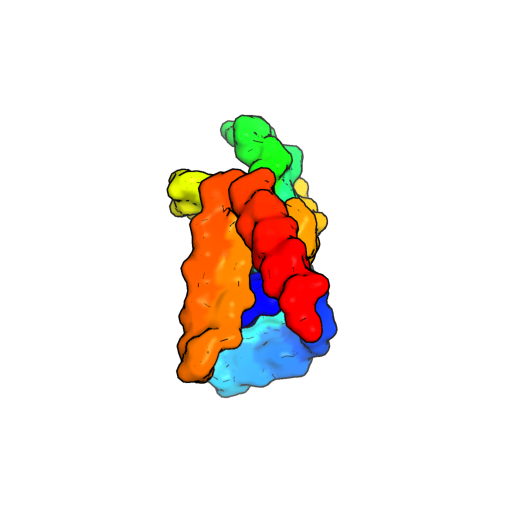LYS A O 1
ATOM 690 N N . ARG A 1 93 ? -0.823 9.670 1.633 1.00 94.06 93 ARG A N 1
ATOM 691 C CA . ARG A 1 93 ? -0.755 8.924 0.367 1.00 94.06 93 ARG A CA 1
ATOM 692 C C . ARG A 1 93 ? 0.471 9.358 -0.443 1.00 94.06 93 ARG A C 1
ATOM 694 O O . ARG A 1 93 ? 0.671 10.548 -0.690 1.00 94.06 93 ARG A O 1
ATOM 701 N N . ARG A 1 94 ? 1.264 8.376 -0.871 1.00 91.69 94 ARG A N 1
ATOM 702 C CA . ARG A 1 94 ? 2.445 8.550 -1.718 1.00 91.69 94 ARG A CA 1
ATOM 703 C C . ARG A 1 94 ? 2.563 7.348 -2.643 1.00 91.69 94 ARG A C 1
ATOM 705 O O . ARG A 1 94 ? 3.290 6.393 -2.365 1.00 91.69 94 ARG A O 1
ATOM 712 N N . ASP A 1 95 ? 1.819 7.407 -3.739 1.00 88.44 95 ASP A N 1
ATOM 713 C CA . ASP A 1 95 ? 1.834 6.348 -4.740 1.00 88.44 95 ASP A CA 1
ATOM 714 C C . ASP A 1 95 ? 3.234 6.198 -5.352 1.00 88.44 95 ASP A C 1
ATOM 716 O O . ASP A 1 95 ? 4.043 7.131 -5.384 1.00 88.44 95 ASP A O 1
ATOM 720 N N . ARG A 1 96 ? 3.538 4.988 -5.817 1.00 86.00 96 ARG A N 1
ATOM 721 C CA . ARG A 1 96 ? 4.779 4.705 -6.536 1.00 86.00 96 ARG A CA 1
ATOM 722 C C . ARG A 1 96 ? 4.792 5.436 -7.871 1.00 86.00 96 ARG A C 1
ATOM 724 O O . ARG A 1 96 ? 3.790 5.480 -8.579 1.00 86.00 96 ARG A O 1
ATOM 731 N N . THR A 1 97 ? 5.962 5.947 -8.227 1.00 81.06 97 THR A N 1
ATOM 732 C CA . THR A 1 97 ? 6.254 6.477 -9.559 1.00 81.06 97 THR A CA 1
ATOM 733 C C . THR A 1 97 ? 7.363 5.639 -10.193 1.00 81.06 97 THR A C 1
ATOM 735 O O . THR A 1 97 ? 8.098 4.959 -9.469 1.00 81.06 97 THR A O 1
ATOM 738 N N . PRO A 1 98 ? 7.545 5.687 -11.524 1.00 73.62 98 PRO A N 1
ATOM 739 C CA . PRO A 1 98 ? 8.697 5.058 -12.170 1.00 73.62 98 PRO A CA 1
ATOM 740 C C . PRO A 1 98 ? 10.035 5.508 -11.569 1.00 73.62 98 PRO A C 1
ATOM 742 O O . PRO A 1 98 ? 10.984 4.735 -11.521 1.00 73.62 98 PRO A O 1
ATOM 745 N N . GLN A 1 99 ? 10.101 6.737 -11.054 1.00 73.44 99 GLN A N 1
ATOM 746 C CA . GLN A 1 99 ? 11.285 7.283 -10.403 1.00 73.44 99 GLN A CA 1
ATOM 747 C C . GLN A 1 99 ? 11.426 6.871 -8.934 1.00 73.44 99 GLN A C 1
ATOM 749 O O . GLN A 1 99 ? 12.462 7.186 -8.376 1.00 73.44 99 GLN A O 1
ATOM 754 N N . ASP A 1 100 ? 10.438 6.223 -8.303 1.00 78.69 100 ASP A N 1
ATOM 755 C CA . ASP A 1 100 ? 10.422 5.793 -6.887 1.00 78.69 100 ASP A CA 1
ATOM 756 C C . ASP A 1 100 ? 9.854 4.363 -6.761 1.00 78.69 100 ASP A C 1
ATOM 758 O O . ASP A 1 100 ? 8.972 4.054 -5.947 1.00 78.69 100 ASP A O 1
ATOM 762 N N . CYS A 1 101 ? 10.303 3.483 -7.659 1.00 74.50 101 CYS A N 1
ATOM 763 C CA . CYS A 1 101 ? 9.770 2.133 -7.795 1.00 74.50 101 CYS A CA 1
ATOM 764 C C . CYS A 1 101 ? 10.515 1.107 -6.928 1.00 74.50 101 CYS A C 1
ATOM 766 O O . CYS A 1 101 ? 9.873 0.171 -6.455 1.00 74.50 101 CYS A O 1
ATOM 768 N N . ARG A 1 102 ? 11.814 1.288 -6.624 1.00 80.19 102 ARG A N 1
ATOM 769 C CA . ARG A 1 102 ? 12.67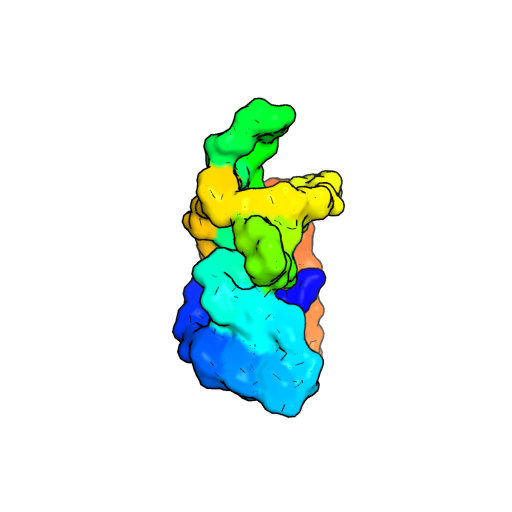4 0.350 -5.844 1.00 80.19 102 ARG A CA 1
ATOM 770 C C . ARG A 1 102 ? 12.659 -1.119 -6.300 1.00 80.19 102 ARG A C 1
ATOM 772 O O . ARG A 1 102 ? 13.237 -1.979 -5.644 1.00 80.19 102 ARG A O 1
ATOM 779 N N . TYR A 1 103 ? 11.978 -1.432 -7.389 1.00 81.12 103 TYR A N 1
ATOM 780 C CA . TYR A 1 103 ? 11.963 -2.738 -8.012 1.00 81.12 103 TYR A CA 1
ATOM 781 C C . TYR A 1 103 ? 11.567 -2.592 -9.475 1.00 81.12 103 TYR A C 1
ATOM 783 O O . TYR A 1 103 ? 10.831 -1.677 -9.847 1.00 81.12 103 TYR A O 1
ATOM 791 N N . TYR A 1 104 ? 12.010 -3.546 -10.282 1.00 82.50 104 TYR A N 1
ATOM 792 C CA . TYR A 1 104 ? 11.665 -3.674 -11.688 1.00 82.50 104 TYR A CA 1
ATOM 793 C C . TYR A 1 104 ? 11.055 -5.055 -11.939 1.00 82.50 104 TYR A C 1
ATOM 795 O O . TYR A 1 104 ? 11.511 -6.048 -11.368 1.00 82.50 104 TYR A O 1
ATOM 803 N N . ILE A 1 105 ? 10.001 -5.123 -12.754 1.00 83.56 105 ILE A N 1
ATOM 804 C CA . ILE A 1 105 ? 9.357 -6.384 -13.141 1.00 83.56 105 ILE A CA 1
ATOM 805 C C . ILE A 1 105 ? 9.580 -6.582 -14.639 1.00 83.56 105 ILE A C 1
ATOM 807 O O . ILE A 1 105 ? 9.088 -5.792 -15.439 1.00 83.56 105 ILE A O 1
ATOM 811 N N . GLU A 1 106 ? 10.300 -7.640 -15.001 1.00 86.12 106 GLU A N 1
ATOM 812 C CA . GLU A 1 106 ? 10.525 -8.062 -16.383 1.00 86.12 106 GLU A CA 1
ATOM 813 C C . GLU A 1 106 ? 9.603 -9.241 -16.720 1.00 86.12 106 GLU A C 1
ATOM 815 O O . GLU A 1 106 ? 9.413 -10.152 -15.909 1.00 86.12 106 GLU A O 1
ATOM 820 N N . PHE A 1 107 ? 9.051 -9.246 -17.934 1.00 83.81 107 PHE A N 1
ATOM 821 C CA . PHE A 1 107 ? 8.336 -10.393 -18.489 1.00 83.81 107 PHE A CA 1
ATOM 822 C C . PHE A 1 107 ? 9.133 -10.959 -19.659 1.00 83.81 107 PHE A C 1
ATOM 824 O O . PHE A 1 107 ? 9.224 -10.331 -20.712 1.00 83.81 107 PHE A O 1
ATOM 831 N N . LYS A 1 108 ? 9.693 -12.158 -19.493 1.00 84.69 108 LYS A N 1
ATOM 832 C CA . LYS A 1 108 ? 10.546 -12.791 -20.504 1.00 84.69 108 LYS A CA 1
ATOM 833 C C . LYS A 1 108 ? 10.166 -14.250 -20.681 1.00 84.69 108 LYS A C 1
ATOM 835 O O . LYS A 1 108 ? 10.168 -15.011 -19.721 1.00 84.69 108 LYS A O 1
ATOM 840 N N . ASN A 1 109 ? 9.843 -14.653 -21.910 1.00 86.25 109 ASN A N 1
ATOM 841 C CA . ASN A 1 109 ? 9.486 -16.039 -22.255 1.00 86.25 109 ASN A CA 1
ATOM 842 C C . ASN A 1 109 ? 8.380 -16.639 -21.359 1.00 86.25 109 ASN A C 1
ATOM 844 O O . ASN A 1 109 ? 8.445 -17.802 -20.972 1.00 86.25 109 ASN A O 1
ATOM 848 N N . GLY A 1 110 ? 7.379 -15.832 -20.990 1.00 85.38 110 GLY A N 1
ATOM 849 C CA . GLY A 1 110 ? 6.292 -16.249 -20.095 1.00 85.38 110 GLY A CA 1
ATOM 850 C C . GLY A 1 110 ? 6.659 -16.310 -18.606 1.00 85.38 110 GLY A C 1
ATOM 851 O O . GLY A 1 110 ? 5.803 -16.651 -17.794 1.00 85.38 110 GLY A O 1
ATOM 852 N N . LEU A 1 111 ? 7.894 -15.961 -18.229 1.00 86.44 111 LEU A N 1
ATOM 853 C CA . LEU A 1 111 ? 8.332 -15.835 -16.841 1.00 86.44 111 LEU A CA 1
ATOM 854 C C . LEU A 1 111 ? 8.244 -14.379 -16.381 1.00 86.44 111 LEU A C 1
ATOM 856 O O . LEU A 1 111 ? 8.670 -13.467 -17.090 1.00 86.44 111 LEU A O 1
ATOM 860 N N . THR A 1 112 ? 7.739 -14.185 -15.164 1.00 86.88 112 THR A N 1
ATOM 861 C CA . THR A 1 112 ? 7.775 -12.900 -14.457 1.00 86.88 112 THR A CA 1
ATOM 862 C C . THR A 1 112 ? 8.998 -12.878 -13.548 1.00 86.88 112 THR A C 1
ATOM 864 O O . THR A 1 112 ? 9.068 -13.649 -12.590 1.00 86.88 112 THR A O 1
ATOM 867 N N . ILE A 1 113 ? 9.951 -11.994 -13.828 1.00 85.62 113 ILE A N 1
ATOM 868 C CA . ILE A 1 113 ? 11.168 -11.807 -13.034 1.00 85.62 113 ILE A CA 1
ATOM 869 C C . ILE A 1 113 ? 11.033 -10.495 -12.266 1.00 85.62 113 ILE A C 1
ATOM 871 O O . ILE A 1 113 ? 10.670 -9.465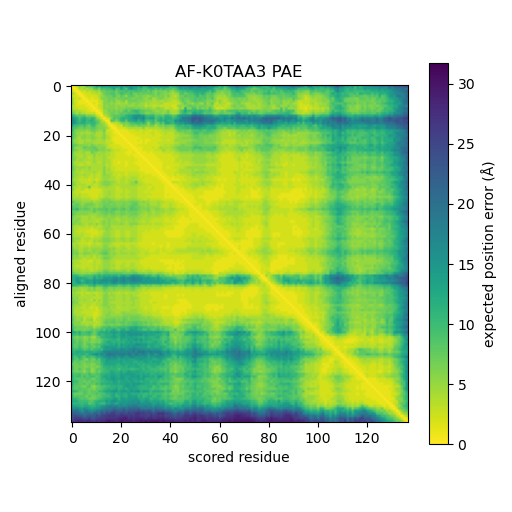 -12.829 1.00 85.62 113 ILE A O 1
ATOM 875 N N . ARG A 1 114 ? 11.307 -10.531 -10.962 1.00 85.94 114 ARG A N 1
ATOM 876 C CA . ARG A 1 114 ? 11.287 -9.350 -10.098 1.00 85.94 114 ARG A CA 1
ATOM 877 C C . ARG A 1 114 ? 12.703 -9.041 -9.626 1.00 85.94 114 ARG A C 1
ATOM 879 O O . ARG A 1 114 ? 13.322 -9.866 -8.962 1.00 85.94 114 ARG A O 1
ATOM 886 N N . HIS A 1 115 ? 13.171 -7.841 -9.939 1.00 85.62 115 HIS A N 1
ATOM 887 C CA . HIS A 1 115 ? 14.428 -7.281 -9.459 1.00 85.62 115 HIS A CA 1
ATOM 888 C C . HIS A 1 115 ? 14.107 -6.313 -8.327 1.00 85.62 115 HIS A C 1
ATOM 890 O O . HIS A 1 115 ? 13.515 -5.270 -8.582 1.00 85.62 115 HIS A O 1
ATOM 896 N N . ASP A 1 116 ? 14.436 -6.660 -7.085 1.00 83.69 116 ASP A N 1
ATOM 897 C CA . ASP A 1 116 ? 14.306 -5.753 -5.941 1.00 83.69 116 ASP A CA 1
ATOM 898 C C . ASP A 1 116 ? 15.632 -5.010 -5.718 1.00 83.69 116 ASP A C 1
ATOM 900 O O . ASP A 1 116 ? 16.704 -5.610 -5.803 1.00 83.69 116 ASP A O 1
ATOM 904 N N . PHE A 1 117 ? 15.556 -3.714 -5.416 1.00 83.56 117 PHE A N 1
ATOM 905 C CA . PHE A 1 117 ? 16.717 -2.865 -5.156 1.00 83.56 117 PHE A CA 1
ATOM 906 C C . PHE A 1 117 ? 16.668 -2.313 -3.732 1.00 83.56 117 PHE A C 1
ATOM 908 O O . PHE A 1 117 ? 15.605 -1.954 -3.217 1.00 83.56 117 PHE A O 1
ATOM 915 N N . ASP A 1 118 ? 17.837 -2.219 -3.100 1.00 76.06 118 ASP A N 1
ATOM 916 C CA . ASP A 1 118 ? 17.977 -1.632 -1.765 1.00 76.06 118 ASP A CA 1
ATOM 917 C C . ASP A 1 118 ? 17.757 -0.114 -1.790 1.00 76.06 118 ASP A C 1
ATOM 919 O O . ASP A 1 118 ? 17.192 0.458 -0.851 1.00 76.06 118 ASP A O 1
ATOM 923 N N . TRP A 1 119 ? 18.184 0.518 -2.884 1.00 78.06 119 TRP A N 1
ATOM 924 C CA . TRP A 1 119 ? 18.110 1.951 -3.107 1.00 78.06 119 TRP A CA 1
ATOM 925 C C . TRP A 1 119 ? 17.366 2.266 -4.393 1.00 78.06 119 TRP A C 1
ATOM 927 O O . TRP A 1 119 ? 17.279 1.469 -5.329 1.00 78.06 119 TRP A O 1
ATOM 937 N N . ASN A 1 120 ? 16.784 3.455 -4.421 1.00 80.88 120 ASN A N 1
ATOM 938 C CA . ASN A 1 120 ? 16.006 3.883 -5.566 1.00 80.88 120 ASN A CA 1
ATOM 939 C C . ASN A 1 120 ? 16.917 4.236 -6.749 1.00 80.88 120 ASN A C 1
ATOM 941 O O . ASN A 1 120 ? 16.588 3.965 -7.898 1.00 80.88 120 ASN A O 1
ATOM 945 N N . GLU A 1 121 ? 18.093 4.769 -6.440 1.00 84.31 121 GLU A N 1
ATOM 946 C CA . GLU A 1 121 ? 19.167 5.101 -7.366 1.00 84.31 121 GLU A CA 1
ATOM 947 C C . GLU A 1 121 ? 19.638 3.853 -8.125 1.00 84.31 121 GLU A C 1
ATOM 949 O O . GLU A 1 121 ? 19.749 3.888 -9.347 1.00 84.31 121 GLU A O 1
ATOM 954 N N . ASP A 1 122 ? 19.805 2.720 -7.434 1.00 86.00 122 ASP A N 1
ATOM 955 C CA . ASP A 1 122 ? 20.183 1.448 -8.064 1.00 86.00 122 ASP A CA 1
ATOM 956 C C . ASP A 1 122 ? 19.124 0.985 -9.076 1.00 86.00 122 ASP A C 1
ATOM 958 O O . ASP A 1 122 ? 19.446 0.557 -10.186 1.00 86.00 122 ASP A O 1
ATOM 962 N N . CYS A 1 123 ? 17.843 1.127 -8.720 1.00 86.00 123 CYS A N 1
ATOM 963 C CA . CYS A 1 123 ? 16.739 0.821 -9.624 1.00 86.00 123 CYS A CA 1
ATOM 964 C C . CYS A 1 123 ? 16.737 1.747 -10.849 1.00 86.00 123 CYS A C 1
ATOM 966 O O . CYS A 1 123 ? 16.489 1.296 -11.965 1.00 86.00 123 CYS A O 1
ATOM 968 N N . GLN A 1 124 ? 17.023 3.038 -10.660 1.00 84.81 124 GLN A N 1
ATOM 969 C CA . GLN A 1 124 ? 17.098 4.009 -11.752 1.00 84.81 124 GLN A CA 1
ATOM 970 C C . GLN A 1 124 ? 18.263 3.709 -12.699 1.00 84.81 124 GLN A C 1
ATOM 972 O O . GLN A 1 124 ? 18.069 3.748 -13.912 1.00 84.81 124 GLN A O 1
ATOM 977 N N . VAL A 1 125 ? 19.441 3.359 -12.168 1.00 87.81 125 VAL A N 1
ATOM 978 C CA . VAL A 1 125 ? 20.599 2.945 -12.979 1.00 87.81 125 VAL A CA 1
ATOM 979 C C . VAL A 1 125 ? 20.261 1.697 -13.791 1.00 87.81 125 VAL A C 1
ATOM 981 O O . VAL A 1 125 ? 20.536 1.655 -14.989 1.00 87.81 125 VAL A O 1
ATOM 984 N N . PHE A 1 126 ? 19.614 0.706 -13.172 1.00 87.12 126 PHE A N 1
ATOM 985 C CA . PHE A 1 126 ? 19.187 -0.508 -13.863 1.00 87.12 126 PHE A CA 1
ATOM 986 C C . PHE A 1 126 ? 18.199 -0.215 -15.003 1.00 87.12 126 PHE A C 1
ATOM 988 O O . PHE A 1 126 ? 18.395 -0.677 -16.125 1.00 87.12 126 PHE A O 1
ATOM 995 N N . VAL A 1 127 ? 17.168 0.597 -14.746 1.00 83.88 127 VAL A N 1
ATOM 996 C CA . VAL A 1 127 ? 16.177 0.987 -15.766 1.00 83.88 127 VAL A CA 1
ATOM 997 C C . VAL A 1 127 ? 16.820 1.800 -16.895 1.00 83.88 127 VAL A C 1
ATOM 999 O O . VAL A 1 127 ? 16.511 1.567 -18.062 1.00 83.88 127 VAL A O 1
ATOM 1002 N N . ALA A 1 128 ? 17.738 2.718 -16.580 1.00 86.06 128 ALA A N 1
ATOM 1003 C CA . ALA A 1 128 ? 18.462 3.495 -17.585 1.00 86.06 128 ALA A CA 1
ATOM 1004 C C . ALA A 1 128 ? 19.326 2.599 -18.489 1.00 86.06 128 ALA A C 1
ATOM 1006 O O . ALA A 1 128 ? 19.322 2.772 -19.706 1.00 86.06 128 ALA A O 1
ATOM 1007 N N . ALA A 1 129 ? 20.013 1.607 -17.912 1.00 86.69 129 ALA A N 1
ATOM 1008 C CA . ALA A 1 129 ? 20.790 0.635 -18.675 1.00 86.69 129 ALA A CA 1
ATOM 1009 C C . ALA A 1 129 ? 19.911 -0.205 -19.619 1.00 86.69 129 ALA A C 1
ATOM 1011 O O . ALA A 1 129 ? 20.311 -0.463 -20.751 1.00 86.69 129 ALA A O 1
ATOM 1012 N N . LEU A 1 130 ? 18.704 -0.595 -19.189 1.00 84.00 130 LEU A N 1
ATOM 1013 C CA . LEU A 1 130 ? 17.758 -1.311 -20.051 1.00 84.00 130 LEU A CA 1
ATOM 1014 C C . LEU A 1 130 ? 17.292 -0.467 -21.242 1.00 84.00 130 LEU A C 1
ATOM 1016 O O . LEU A 1 130 ? 17.229 -0.987 -22.351 1.00 84.00 130 LEU A O 1
ATOM 1020 N N . ASN A 1 131 ? 16.987 0.815 -21.029 1.00 79.94 131 ASN A N 1
ATOM 1021 C CA . ASN A 1 131 ? 16.539 1.693 -22.112 1.00 79.94 131 ASN A CA 1
ATOM 1022 C C . ASN A 1 131 ? 17.636 1.896 -23.168 1.00 79.94 131 ASN A C 1
ATOM 1024 O O . ASN A 1 131 ? 17.356 1.755 -24.350 1.00 79.94 131 ASN A O 1
ATOM 1028 N N . ASN A 1 132 ? 18.887 2.107 -22.747 1.00 79.25 132 ASN A N 1
ATOM 1029 C CA . ASN A 1 132 ? 20.009 2.291 -23.675 1.00 79.25 132 ASN A CA 1
ATOM 1030 C C . ASN A 1 132 ? 20.287 1.051 -24.544 1.00 79.25 132 ASN A C 1
ATOM 1032 O O . ASN A 1 132 ? 20.707 1.189 -25.685 1.00 79.25 132 ASN A O 1
ATOM 1036 N N . ASN A 1 133 ? 20.042 -0.158 -24.027 1.00 67.38 133 ASN A N 1
ATOM 1037 C CA . ASN A 1 133 ? 20.239 -1.399 -24.786 1.00 67.38 133 ASN A CA 1
ATOM 1038 C C . ASN A 1 133 ? 19.121 -1.668 -25.811 1.00 67.38 133 ASN A C 1
ATOM 1040 O O . ASN A 1 133 ? 19.310 -2.479 -26.714 1.00 67.38 133 ASN A O 1
ATOM 1044 N N . ASN A 1 134 ? 17.955 -1.030 -25.663 1.00 58.56 134 ASN A N 1
ATOM 1045 C CA . ASN A 1 134 ? 16.826 -1.184 -26.585 1.00 58.56 134 ASN A CA 1
ATOM 1046 C C . ASN A 1 134 ? 16.892 -0.216 -27.780 1.00 5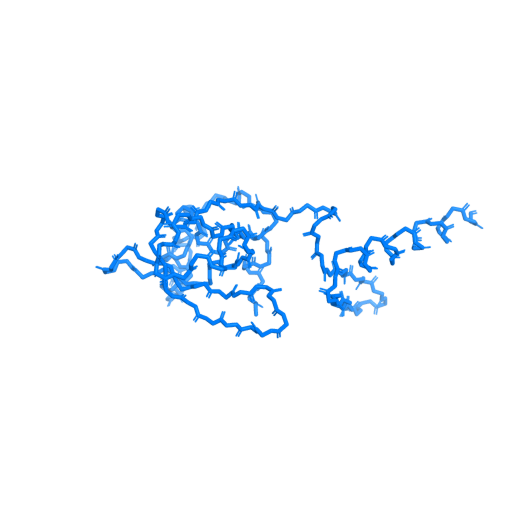8.56 134 ASN A C 1
ATOM 1048 O O . ASN A 1 134 ? 16.152 -0.407 -28.740 1.00 58.56 134 ASN A O 1
ATOM 1052 N N . ASP A 1 135 ? 17.770 0.791 -27.733 1.00 53.81 135 ASP A N 1
ATOM 1053 C CA . ASP A 1 135 ? 17.960 1.788 -28.796 1.00 53.81 135 ASP A CA 1
ATOM 1054 C C . ASP A 1 135 ? 19.043 1.378 -29.829 1.00 53.81 135 ASP A C 1
ATOM 1056 O O . ASP A 1 135 ? 19.311 2.119 -30.774 1.00 53.81 135 ASP A O 1
ATOM 1060 N N . GLU A 1 136 ? 19.663 0.196 -29.684 1.00 44.72 136 GLU A N 1
ATOM 1061 C CA . GLU A 1 136 ? 20.678 -0.356 -30.611 1.00 44.72 136 GLU A CA 1
ATOM 1062 C C . GLU A 1 136 ? 20.129 -1.395 -31.622 1.00 44.72 136 GLU A C 1
ATOM 1064 O O . GLU A 1 136 ? 20.900 -2.138 -32.235 1.00 44.72 136 GLU A O 1
ATOM 1069 N N . THR A 1 137 ? 18.810 -1.450 -31.846 1.00 38.16 137 THR A N 1
ATOM 1070 C CA . THR A 1 137 ? 18.164 -2.311 -32.868 1.00 38.16 137 THR A CA 1
ATOM 1071 C C . THR A 1 137 ? 17.307 -1.517 -33.835 1.00 38.16 137 THR A C 1
ATOM 1073 O O . THR A 1 137 ? 17.359 -1.822 -35.048 1.00 38.16 137 THR A O 1
#

Secondary structure (DSSP, 8-state):
--HHHHHHHTT----HHHHHHHHHHTT-HHHHHHHHSSSTT-EEEE-S-SS-GGGTT-EEEEEEEETTTTEEEEEE-SSS--EEEE-GGGEEE----GGG-SEEEEEETTEEEEEE-SSHHHHHHHHHHHHHHHS--

Nearest PDB structures (foldseek):
  7r1d-assembly1_C  TM=7.404E-01  e=7.213E-01  Homo sapiens
  8bnx-assembly2_B  TM=5.207E-01  e=2.556E-01  Deferribacter desulfuricans
  2x35-assembly1_A  TM=9.609E-01  e=3.317E+00  Homo sapiens
  7lmt-assembly1_G  TM=5.982E-01  e=2.300E+00  Homo sapiens
  7qep-assembly1_S4  TM=6.108E-01  e=3.748E+00  Encephalitozoon cuniculi GB-M1

pLDDT: mean 85.44, std 10.69, range [38.16, 97.25]

Sequence (137 aa):
MSASTLLLSWGAGCSTEKAASVARVCGKYELANLLDSELGGRRCEIVNLLARPELNGKTCVADEYLPDSNQYKVTLEMKSKGVLVLSPDNLKRRDRTPQDCRYYIEFKNGLTIRHDFDWNEDCQVFVAALNNNNDET

Organism: Thalassiosira oceanica (NCBI:txid159749)

Foldseek 3Di:
DDPLLVCQLQVNPDVLVVVLVVCVVVVNNFSSQLSVDPQRSYKWAFDPDPVCCVRGRFIWGQPTADPVVQWTFIFTPAPPRDTDIGHPVRIDGDHDDQQRPQWDWDQDPNDTDIGGHNDSVVSVVVVVVVVVVVVPD

Solvent-accessible surface area (backbone atoms only — not comparable to full-atom values): 7614 Å² total; per-residue (Å²): 136,53,74,66,34,55,46,27,19,56,57,57,78,67,68,36,67,63,54,21,50,52,25,46,76,71,68,36,52,68,61,15,47,13,43,71,38,95,57,34,26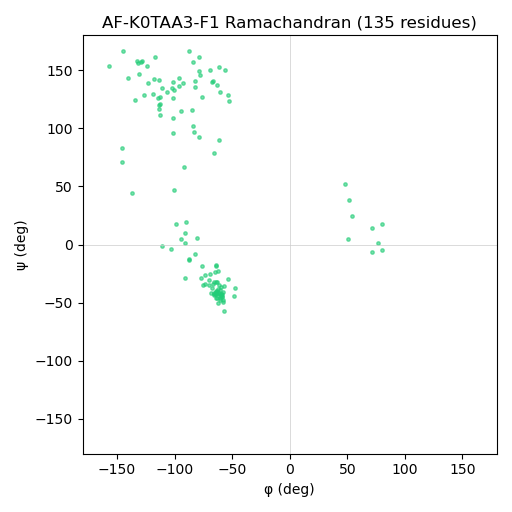,18,20,24,29,31,34,87,41,80,94,49,57,88,49,43,78,40,51,28,33,22,76,38,47,41,76,93,75,58,29,27,39,27,40,35,75,49,97,69,69,45,77,47,79,43,47,60,85,30,49,39,86,45,54,44,42,92,85,56,51,34,46,48,80,47,80,55,97,92,41,81,45,77,47,79,39,98,42,46,65,60,36,50,53,53,54,52,55,54,54,61,65,67,74,79,118